Protein AF-A0A239GZI3-F1 (afdb_monomer)

Foldseek 3Di:
DDDDDDDDDDPPPPPPDPFPAFDDQDQWTWIDDPQWIFTHHPNHTAWIWHDPPPQWIWIAGPVGDIDIDRHDPPPPDSSSVVSNVSD

Nearest PDB structures (foldseek):
  7mhw-assembly1_A  TM=7.683E-01  e=7.175E-02  Escherichia coli
  5i0i-assembly2_B  TM=6.441E-01  e=2.914E-01  Homo sapiens
  8d3c-assembly1_A  TM=6.165E-01  e=1.255E+00  Homo sapiens
  7wn3-assembly1_A  TM=6.017E-01  e=2.002E+00  Homo sapiens
  8d3d-assembly1_A  TM=6.166E-01  e=5.726E+00  Homo sapiens

Solvent-accessible surface area (backbone atoms only — not comparable to full-atom values): 5519 Å² t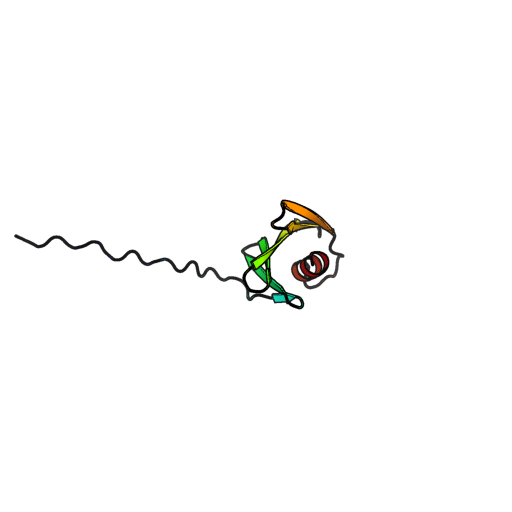otal; per-residue (Å²): 141,80,87,81,82,72,86,77,82,76,77,80,74,74,83,73,62,87,60,49,78,66,42,77,56,86,87,28,39,37,30,48,59,93,73,40,32,40,34,23,44,98,90,39,80,56,31,39,39,35,72,72,57,94,49,34,31,38,39,34,33,83,89,68,51,71,46,81,44,80,49,65,92,85,60,91,52,56,70,58,55,53,50,67,73,70,109

Radius of gyration: 19.3 Å; Cα contacts (8 Å, |Δi|>4): 131; chains: 1; bounding box: 34×70×24 Å

Mean predicted aligned error: 10.67 Å

Sequence (87 aa):
MAPISGPLPIPRGSCTGPVSAAVKVGEYDLTDYGGLWFLTRDGRLISTLIDMSGGTWRARTPEGRARTIEVPAGVEHPPRYVAEQST

Structure (mmCIF, N/CA/C/O backbone):
data_AF-A0A239GZI3-F1
#
_entry.id   AF-A0A239GZI3-F1
#
loop_
_atom_site.group_PDB
_atom_site.id
_atom_site.type_symbol
_atom_site.label_atom_id
_atom_site.label_alt_id
_atom_site.label_comp_id
_atom_site.label_asym_id
_atom_site.label_entity_id
_atom_site.label_seq_id
_atom_site.pdbx_PDB_ins_code
_atom_site.Cartn_x
_atom_site.Cartn_y
_atom_site.Cartn_z
_atom_site.occupancy
_atom_site.B_iso_or_equiv
_atom_site.auth_seq_id
_atom_site.auth_comp_id
_atom_site.auth_asy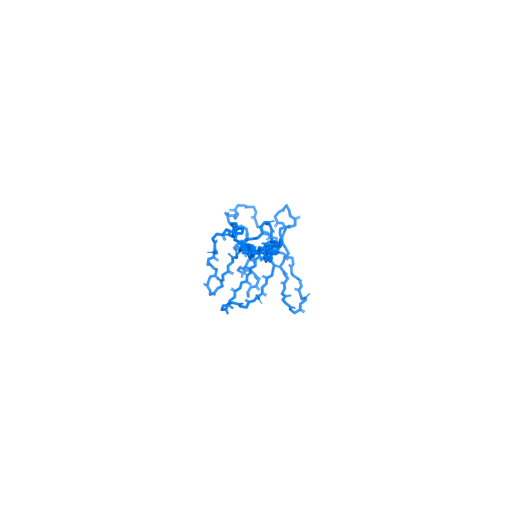m_id
_atom_site.auth_atom_id
_atom_site.pdbx_PDB_model_num
ATOM 1 N N . MET A 1 1 ? -23.228 59.082 -10.405 1.00 40.88 1 MET A N 1
ATOM 2 C CA . MET A 1 1 ? -22.955 58.373 -9.138 1.00 40.88 1 MET A CA 1
ATOM 3 C C . MET A 1 1 ? -23.427 56.937 -9.332 1.00 40.88 1 MET A C 1
ATOM 5 O O . MET A 1 1 ? -24.626 56.731 -9.432 1.00 40.88 1 MET A O 1
ATOM 9 N N . ALA A 1 2 ? -22.510 55.993 -9.553 1.00 55.12 2 ALA A N 1
ATOM 10 C CA . ALA A 1 2 ? -22.815 54.578 -9.800 1.00 55.12 2 ALA A CA 1
ATOM 11 C C . ALA A 1 2 ? -22.265 53.742 -8.629 1.00 55.12 2 ALA A C 1
ATOM 13 O O . ALA A 1 2 ? -21.168 54.060 -8.162 1.00 55.12 2 ALA A O 1
ATOM 14 N N . PRO A 1 3 ? -22.992 52.734 -8.113 1.00 55.72 3 PRO A N 1
ATOM 15 C CA . PRO A 1 3 ? -22.509 51.937 -6.995 1.00 55.72 3 PRO A CA 1
ATOM 16 C C . PRO A 1 3 ? -21.417 50.959 -7.446 1.00 55.72 3 PRO A C 1
ATOM 18 O O . PRO A 1 3 ? -21.536 50.281 -8.464 1.00 55.72 3 PRO A O 1
ATOM 21 N N . ILE A 1 4 ? -20.349 50.912 -6.653 1.00 55.19 4 ILE A N 1
ATOM 22 C CA . ILE A 1 4 ? -19.233 49.974 -6.760 1.00 55.19 4 ILE A CA 1
ATOM 23 C C . ILE A 1 4 ? -19.730 48.527 -6.632 1.00 55.19 4 ILE A C 1
ATOM 25 O O . ILE A 1 4 ? -20.374 48.157 -5.650 1.00 55.19 4 ILE A O 1
ATOM 29 N N . SER A 1 5 ? -19.430 47.707 -7.640 1.00 57.03 5 SER A N 1
ATOM 30 C CA . SER A 1 5 ? -19.615 46.257 -7.594 1.00 57.03 5 SER A CA 1
ATOM 31 C C . SER A 1 5 ? -18.876 45.677 -6.387 1.00 57.03 5 SER A C 1
ATOM 33 O O . SER A 1 5 ? -17.668 45.864 -6.243 1.00 57.03 5 SER A O 1
ATOM 35 N N . GLY A 1 6 ? -19.610 44.981 -5.517 1.00 61.75 6 GLY A N 1
ATOM 36 C CA . GLY A 1 6 ? -19.032 44.204 -4.424 1.00 61.75 6 GLY A CA 1
ATOM 37 C C . GLY A 1 6 ? -18.129 43.072 -4.9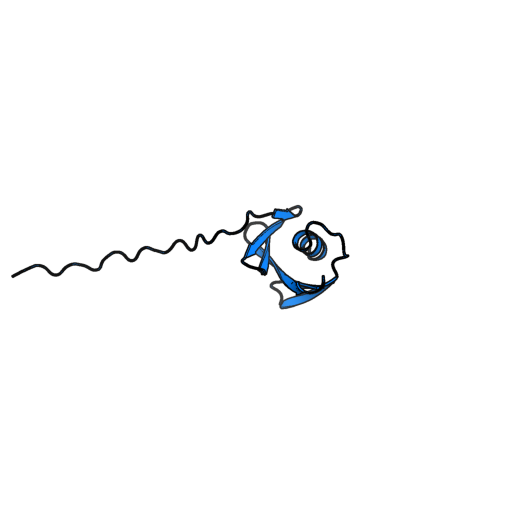39 1.00 61.75 6 GLY A C 1
ATOM 38 O O . GLY A 1 6 ? -18.213 42.699 -6.113 1.00 61.75 6 GLY A O 1
ATOM 39 N N . PRO A 1 7 ? -17.253 42.518 -4.084 1.00 61.53 7 PRO A N 1
ATOM 40 C CA . PRO A 1 7 ? -16.363 41.436 -4.481 1.00 61.53 7 PRO A CA 1
ATOM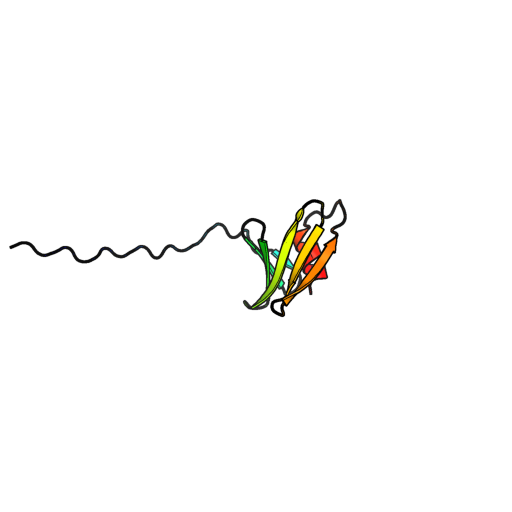 41 C C . PRO A 1 7 ? -17.171 40.190 -4.872 1.00 61.53 7 PRO A C 1
ATOM 43 O O . PRO A 1 7 ? -18.021 39.719 -4.116 1.00 61.53 7 PRO A O 1
ATOM 46 N N . LEU A 1 8 ? -16.895 39.666 -6.070 1.00 56.75 8 LEU A N 1
ATOM 47 C CA . LEU A 1 8 ? -17.407 38.386 -6.560 1.00 56.75 8 LEU A CA 1
ATOM 48 C C . LEU A 1 8 ? -17.077 37.268 -5.550 1.00 56.75 8 LEU A C 1
ATOM 50 O O . LEU A 1 8 ? -15.950 37.227 -5.047 1.00 56.75 8 LEU A O 1
ATOM 54 N N . PRO A 1 9 ? -18.002 36.334 -5.261 1.00 58.06 9 PRO A N 1
ATOM 55 C CA . PRO A 1 9 ? -17.678 35.169 -4.454 1.00 58.06 9 PRO A CA 1
ATOM 56 C C . PRO A 1 9 ? -16.645 34.322 -5.201 1.00 58.06 9 PRO A C 1
ATOM 58 O O . PRO A 1 9 ? -16.916 33.785 -6.274 1.00 58.06 9 PRO A O 1
ATOM 61 N N . ILE A 1 10 ? -15.449 34.203 -4.627 1.00 61.31 10 ILE A N 1
ATOM 62 C CA . ILE A 1 10 ? -14.468 33.199 -5.038 1.00 61.31 10 ILE A CA 1
ATOM 63 C C . ILE A 1 10 ? -15.128 31.816 -4.932 1.00 61.31 10 ILE A C 1
ATOM 65 O O . ILE A 1 10 ? -15.573 31.448 -3.838 1.00 61.31 10 ILE A O 1
ATOM 69 N N . PRO A 1 11 ? -15.223 31.030 -6.020 1.00 50.50 11 PRO A N 1
ATOM 70 C CA . PRO A 1 11 ? -15.653 29.651 -5.894 1.00 50.50 11 PRO A CA 1
ATOM 71 C C . PRO A 1 11 ? -14.631 28.953 -4.995 1.00 50.50 11 PRO A C 1
ATOM 73 O O . PRO A 1 11 ? -13.447 28.876 -5.327 1.00 50.50 11 PRO A O 1
ATOM 76 N N . ARG A 1 12 ? -15.073 28.486 -3.820 1.00 57.47 12 ARG A N 1
ATOM 77 C CA . ARG A 1 12 ? -14.294 27.544 -3.013 1.00 57.47 12 ARG A CA 1
ATOM 78 C C . ARG A 1 12 ? -14.130 26.321 -3.900 1.00 57.47 12 ARG A C 1
ATOM 80 O O . ARG A 1 12 ? -15.080 25.564 -4.068 1.00 57.47 12 ARG A O 1
ATOM 87 N N . GLY A 1 13 ? -12.970 26.198 -4.537 1.00 41.19 13 GLY A N 1
ATOM 88 C CA . GLY A 1 13 ? -12.624 25.018 -5.302 1.00 41.19 13 GLY A CA 1
ATOM 89 C C . GLY A 1 13 ? -12.748 23.825 -4.372 1.00 41.19 13 GLY A C 1
ATOM 90 O O . GLY A 1 13 ? -11.914 23.633 -3.491 1.00 41.19 13 GLY A O 1
ATOM 91 N N . SER A 1 14 ? -13.815 23.046 -4.533 1.00 49.56 14 SER A N 1
ATOM 92 C CA . SER A 1 14 ? -13.793 21.658 -4.120 1.00 49.56 14 SER A CA 1
ATOM 93 C C . SER A 1 14 ? -12.651 21.046 -4.911 1.00 49.56 14 SER A C 1
ATOM 95 O O . SER A 1 14 ? -12.775 20.835 -6.116 1.00 49.56 14 SER A O 1
ATOM 97 N N . CYS A 1 15 ? -11.515 20.812 -4.258 1.00 43.34 15 CYS A N 1
ATOM 98 C CA . CYS A 1 15 ? -10.460 19.955 -4.781 1.00 43.34 15 CYS A CA 1
ATOM 99 C C . CYS A 1 15 ? -10.978 18.509 -4.798 1.00 43.34 15 CYS A C 1
ATOM 101 O O . CYS A 1 15 ? -10.416 17.625 -4.164 1.00 43.34 15 CYS A O 1
ATOM 103 N N . THR A 1 16 ? -12.088 18.258 -5.489 1.00 46.94 16 THR A N 1
ATOM 104 C CA . THR A 1 16 ? -12.523 16.927 -5.883 1.00 46.94 16 THR A CA 1
ATOM 105 C C . THR A 1 16 ? -11.762 16.617 -7.163 1.00 46.94 16 THR A C 1
ATOM 107 O O . THR A 1 16 ? -12.321 16.548 -8.253 1.00 46.94 16 THR A O 1
ATOM 110 N N . GLY A 1 17 ? -10.437 16.489 -7.034 1.00 45.12 17 GLY A N 1
ATOM 111 C CA . GLY A 1 17 ? -9.718 15.641 -7.972 1.00 45.12 17 GLY A CA 1
ATOM 112 C C . GLY A 1 17 ? -10.338 14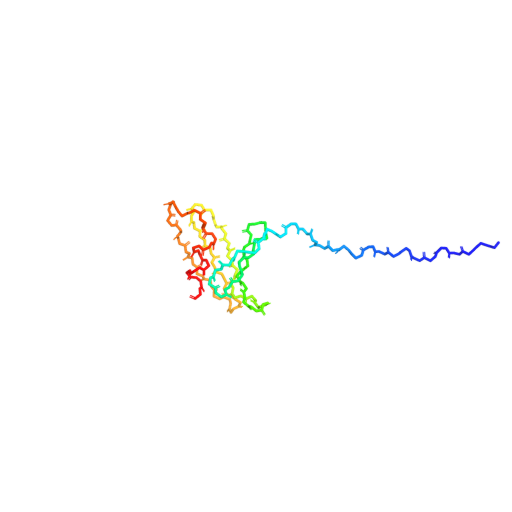.241 -7.897 1.00 45.12 17 GLY A C 1
ATOM 113 O O . GLY A 1 17 ? -10.925 13.903 -6.861 1.00 45.12 17 GLY A O 1
ATOM 114 N N . PRO A 1 18 ? -10.271 13.434 -8.964 1.00 46.84 18 PRO A N 1
ATOM 115 C CA . PRO A 1 18 ? -10.702 12.049 -8.900 1.00 46.84 18 PRO A CA 1
ATOM 116 C C . PRO A 1 18 ? -9.787 11.326 -7.908 1.00 46.84 18 PRO A C 1
ATOM 118 O O . PRO A 1 18 ? -8.726 10.834 -8.270 1.00 46.84 18 PRO A O 1
ATOM 121 N N . VAL A 1 19 ? -10.161 11.317 -6.629 1.00 52.75 19 VAL A N 1
ATOM 122 C CA . VAL A 1 19 ? -9.626 10.345 -5.688 1.00 52.75 19 VAL A CA 1
ATOM 123 C C . VAL A 1 19 ? -10.142 9.014 -6.199 1.00 52.75 19 VAL A C 1
ATOM 125 O O . VAL A 1 19 ? -11.351 8.767 -6.213 1.00 52.75 19 VAL A O 1
ATOM 128 N N . SER A 1 20 ? -9.234 8.205 -6.737 1.00 58.09 20 SER A N 1
ATOM 129 C CA . SER A 1 20 ? -9.535 6.824 -7.085 1.00 58.09 20 SER A CA 1
ATOM 130 C C . SER A 1 20 ? -10.271 6.191 -5.901 1.00 58.09 20 SER A C 1
ATOM 132 O O . SER A 1 20 ? -9.915 6.439 -4.745 1.00 58.09 20 SER A O 1
ATOM 134 N N . ALA A 1 21 ? -11.344 5.447 -6.180 1.00 67.00 21 ALA A N 1
ATOM 135 C CA . ALA A 1 21 ? -12.205 4.883 -5.144 1.00 67.00 21 ALA A CA 1
ATOM 136 C C . ALA A 1 21 ? -11.371 4.167 -4.066 1.00 67.00 21 ALA A C 1
ATOM 138 O O . ALA A 1 21 ? -10.471 3.392 -4.392 1.00 67.00 21 ALA A O 1
ATOM 139 N N . ALA A 1 22 ? -11.659 4.443 -2.791 1.00 76.56 22 ALA A N 1
ATOM 140 C CA . ALA A 1 22 ? -10.933 3.841 -1.679 1.00 76.56 22 ALA A CA 1
ATOM 141 C C . ALA A 1 22 ? -11.067 2.308 -1.717 1.00 76.56 22 ALA A C 1
ATOM 143 O O . ALA A 1 22 ? -12.171 1.763 -1.783 1.00 76.56 22 ALA A O 1
ATOM 144 N N . VAL A 1 23 ? -9.933 1.611 -1.673 1.00 88.00 23 VAL A N 1
ATOM 145 C CA . VAL A 1 23 ? -9.847 0.151 -1.651 1.00 88.00 23 VAL A CA 1
ATOM 146 C C . VAL A 1 23 ? -9.852 -0.318 -0.199 1.00 88.00 23 VAL A C 1
ATOM 148 O O . VAL A 1 23 ? -9.009 0.092 0.596 1.00 88.00 23 VAL A O 1
ATOM 151 N N . LYS A 1 24 ? -10.774 -1.215 0.161 1.00 88.69 24 LYS A N 1
ATOM 152 C CA . LYS A 1 24 ? -10.806 -1.805 1.506 1.00 88.69 24 LYS A CA 1
ATOM 153 C C . LYS A 1 24 ? -9.712 -2.857 1.687 1.00 88.69 24 LYS A C 1
ATOM 155 O O . LYS A 1 24 ? -9.658 -3.847 0.950 1.00 88.69 24 LYS A O 1
ATOM 160 N N . VAL A 1 25 ? -8.888 -2.664 2.714 1.00 88.81 25 VAL A N 1
ATOM 161 C CA . VAL A 1 25 ? -7.824 -3.574 3.154 1.00 88.81 25 VAL A CA 1
ATOM 162 C C . VAL A 1 25 ? -8.104 -3.960 4.605 1.00 88.81 25 VAL A C 1
ATOM 164 O O . VAL A 1 25 ? -7.660 -3.296 5.535 1.00 88.81 25 VAL A O 1
ATOM 167 N N . GLY A 1 26 ? -8.918 -4.997 4.813 1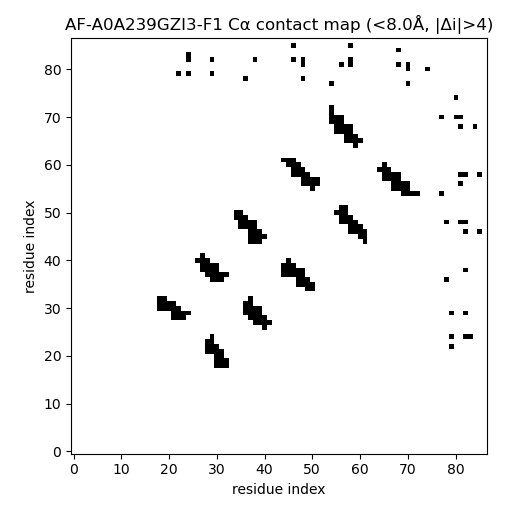.00 87.94 26 GLY A N 1
ATOM 168 C CA . GLY A 1 26 ? -9.412 -5.341 6.151 1.00 87.94 26 GLY A CA 1
ATOM 169 C C . GLY A 1 26 ? -10.225 -4.192 6.763 1.00 87.94 26 GLY A C 1
ATOM 170 O O . GLY A 1 26 ? -11.212 -3.751 6.176 1.00 87.94 26 GLY A O 1
ATOM 171 N N . GLU A 1 27 ? -9.794 -3.695 7.926 1.00 88.44 27 GLU A N 1
ATOM 172 C CA . GLU A 1 27 ? -10.397 -2.535 8.610 1.00 88.44 27 GLU A CA 1
ATOM 173 C C . GLU A 1 27 ? -9.911 -1.177 8.070 1.00 88.44 27 GLU A C 1
ATOM 175 O O . GLU A 1 27 ? -10.380 -0.130 8.516 1.00 88.44 27 GLU A O 1
ATOM 180 N N . TYR A 1 28 ? -8.968 -1.180 7.129 1.00 91.62 28 TYR A N 1
ATOM 181 C CA . TYR A 1 28 ? -8.314 0.019 6.622 1.00 91.62 28 TYR A CA 1
ATOM 182 C C . TYR A 1 28 ? -8.856 0.421 5.245 1.00 91.62 28 TYR A C 1
ATOM 184 O O . TYR A 1 28 ? -9.269 -0.413 4.436 1.00 91.62 28 TYR A O 1
ATOM 192 N N . ASP A 1 29 ? -8.820 1.719 4.972 1.00 92.12 29 ASP A N 1
ATOM 193 C CA . ASP A 1 29 ? -9.170 2.345 3.703 1.00 92.12 29 ASP A CA 1
ATOM 194 C C . ASP A 1 29 ? -7.897 2.807 2.999 1.00 92.12 29 ASP A C 1
ATOM 196 O O . ASP A 1 29 ? -7.154 3.640 3.525 1.00 92.12 29 ASP A O 1
ATOM 200 N N . LEU A 1 30 ? -7.643 2.255 1.816 1.00 92.06 30 LEU A N 1
ATOM 201 C CA . LEU A 1 30 ? -6.492 2.567 0.985 1.00 92.06 30 LEU A CA 1
ATOM 202 C C . LEU A 1 30 ? -6.915 3.471 -0.177 1.00 92.06 30 LEU A C 1
ATOM 204 O O . LEU A 1 30 ? -7.612 3.036 -1.091 1.00 92.06 30 LEU A O 1
ATOM 208 N N . THR A 1 31 ? -6.464 4.718 -0.163 1.00 91.75 31 THR A N 1
ATOM 209 C CA . THR A 1 31 ? -6.843 5.732 -1.157 1.00 91.75 31 THR A CA 1
ATOM 210 C C . THR A 1 31 ? -5.643 6.105 -2.013 1.00 91.75 31 THR A C 1
ATOM 212 O O . THR A 1 31 ? -4.581 6.407 -1.469 1.00 91.75 31 THR A O 1
ATOM 215 N N . ASP A 1 32 ? -5.805 6.116 -3.335 1.00 90.44 32 ASP A N 1
ATOM 216 C CA . ASP A 1 32 ? -4.786 6.624 -4.260 1.00 90.44 32 ASP A CA 1
ATOM 217 C C . ASP A 1 32 ? -4.893 8.141 -4.441 1.00 90.44 32 ASP A C 1
ATOM 219 O O . ASP A 1 32 ? -5.977 8.728 -4.500 1.00 90.44 32 ASP A O 1
ATOM 223 N N . TYR A 1 33 ? -3.723 8.760 -4.527 1.00 87.19 33 TYR A N 1
ATOM 224 C CA . TYR A 1 33 ? -3.522 10.175 -4.75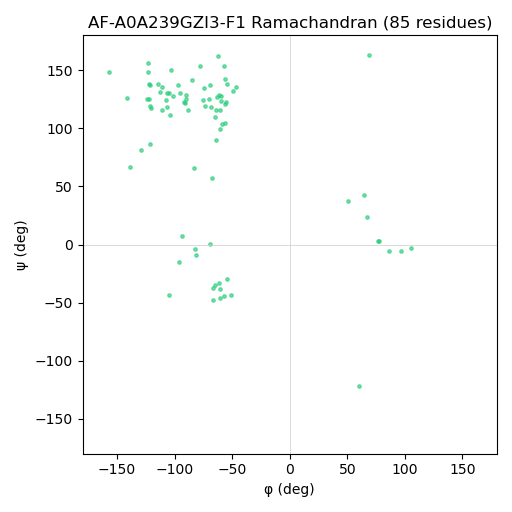4 1.00 87.19 33 TYR A CA 1
ATOM 225 C C . TYR A 1 33 ? -2.359 10.380 -5.732 1.00 87.19 33 TYR A C 1
ATOM 227 O O . TYR A 1 33 ? -1.288 10.873 -5.374 1.00 87.19 33 TYR A O 1
ATOM 235 N N . GLY A 1 34 ? -2.559 9.959 -6.982 1.00 82.06 34 GLY A N 1
ATOM 236 C CA . GLY A 1 34 ? -1.619 10.224 -8.073 1.00 82.06 34 GLY A CA 1
ATOM 237 C C . GLY A 1 34 ? -0.256 9.556 -7.881 1.00 82.06 34 GLY A C 1
ATOM 238 O O . GLY A 1 34 ? 0.771 10.192 -8.111 1.00 82.06 34 GLY A O 1
ATOM 239 N N . GLY A 1 35 ? -0.242 8.297 -7.430 1.00 81.62 35 GLY A N 1
ATOM 240 C CA . GLY A 1 35 ? 0.989 7.530 -7.177 1.00 81.62 35 GLY A CA 1
ATOM 241 C C . GLY A 1 35 ? 1.456 7.539 -5.718 1.00 81.62 35 GLY A C 1
ATOM 242 O O . GLY A 1 35 ? 2.377 6.805 -5.357 1.00 81.62 35 GLY A O 1
ATOM 243 N N . LEU A 1 36 ? 0.790 8.316 -4.863 1.00 88.50 36 LEU A N 1
ATOM 244 C CA . LEU A 1 36 ? 0.903 8.222 -3.414 1.00 88.50 36 LEU A CA 1
ATOM 245 C C . LEU A 1 36 ? -0.345 7.550 -2.855 1.00 88.50 36 LEU A C 1
ATOM 247 O O . LEU A 1 36 ? -1.456 7.974 -3.154 1.00 88.50 36 LEU A O 1
ATOM 251 N N . TRP A 1 37 ? -0.176 6.543 -2.008 1.00 92.38 37 TRP A N 1
ATOM 252 C CA . TRP A 1 37 ? -1.303 5.834 -1.418 1.00 92.38 37 TRP A CA 1
ATOM 253 C C . TRP A 1 37 ? -1.401 6.118 0.072 1.00 92.38 37 TRP A C 1
ATOM 255 O O . TRP A 1 37 ? -0.406 6.084 0.797 1.00 92.38 37 TRP A O 1
ATOM 265 N N . PHE A 1 38 ? -2.610 6.376 0.548 1.00 92.38 38 PHE A N 1
ATOM 266 C CA . PHE A 1 38 ? -2.887 6.647 1.949 1.00 92.38 38 PHE A CA 1
ATOM 267 C C . PHE A 1 38 ? -3.677 5.498 2.544 1.00 92.38 38 PHE A C 1
ATOM 269 O O . PHE A 1 38 ? -4.813 5.253 2.153 1.00 92.38 38 PHE A O 1
ATOM 276 N N . LEU A 1 39 ? -3.072 4.819 3.511 1.00 93.12 39 LEU A N 1
ATOM 277 C CA . LEU A 1 39 ? -3.748 3.856 4.355 1.00 93.12 39 LEU A CA 1
ATOM 278 C C . LEU A 1 39 ? -4.327 4.596 5.555 1.00 93.12 39 LEU A C 1
ATOM 280 O O . LEU A 1 39 ? -3.587 5.161 6.365 1.00 93.12 39 LEU A O 1
ATOM 284 N N . THR A 1 40 ? -5.646 4.597 5.666 1.00 92.69 40 THR A N 1
ATOM 285 C CA . THR A 1 40 ? -6.384 5.276 6.727 1.00 92.69 40 THR A CA 1
ATOM 286 C C . THR A 1 40 ? -7.275 4.299 7.484 1.00 92.69 40 THR A C 1
ATOM 288 O O . THR A 1 40 ? -7.632 3.245 6.971 1.00 92.69 40 THR A O 1
ATOM 291 N N . ARG A 1 41 ? -7.614 4.626 8.728 1.00 91.62 41 ARG A N 1
ATOM 292 C CA . ARG A 1 41 ? -8.593 3.898 9.541 1.00 91.62 41 ARG A CA 1
ATOM 293 C C . ARG A 1 41 ? -9.393 4.916 10.331 1.00 91.62 41 ARG A C 1
ATOM 295 O O . ARG A 1 41 ? -8.791 5.762 10.991 1.00 91.62 41 ARG A O 1
ATOM 302 N N . ASP A 1 42 ? -10.718 4.871 10.239 1.00 89.50 42 ASP A N 1
ATOM 303 C CA . ASP A 1 42 ? -11.614 5.804 10.941 1.00 89.50 42 ASP A CA 1
ATOM 304 C C . ASP A 1 42 ? -11.231 7.287 10.723 1.00 89.50 42 ASP A C 1
ATOM 306 O O . ASP A 1 42 ? -11.259 8.113 11.636 1.00 89.50 42 ASP A O 1
ATOM 310 N N . GLY A 1 43 ? -10.785 7.624 9.506 1.00 86.00 43 GLY A N 1
ATOM 311 C CA . GLY A 1 43 ? -10.333 8.971 9.138 1.00 86.00 43 GLY A CA 1
ATOM 312 C C . GLY A 1 43 ? -8.934 9.365 9.636 1.00 86.00 43 GLY A C 1
ATOM 313 O O . GLY A 1 43 ? -8.498 10.488 9.390 1.00 86.00 43 GLY A O 1
ATOM 314 N N . ARG A 1 44 ? -8.199 8.472 10.309 1.00 89.44 44 ARG A N 1
ATOM 315 C CA . ARG A 1 44 ? -6.804 8.694 10.726 1.00 89.44 44 ARG A CA 1
ATOM 316 C C . ARG A 1 44 ? -5.826 8.076 9.740 1.00 89.44 44 ARG A C 1
ATOM 318 O O . ARG A 1 44 ? -6.011 6.939 9.320 1.00 89.44 44 ARG A O 1
ATOM 325 N N . LEU A 1 45 ? -4.755 8.799 9.418 1.00 89.88 45 LEU A N 1
ATOM 326 C CA . LEU A 1 45 ? -3.648 8.272 8.622 1.00 89.88 45 LEU A CA 1
ATOM 327 C C . LEU A 1 45 ? -2.861 7.234 9.431 1.00 89.88 45 LEU A C 1
ATOM 329 O O . LEU A 1 45 ? -2.386 7.535 10.523 1.00 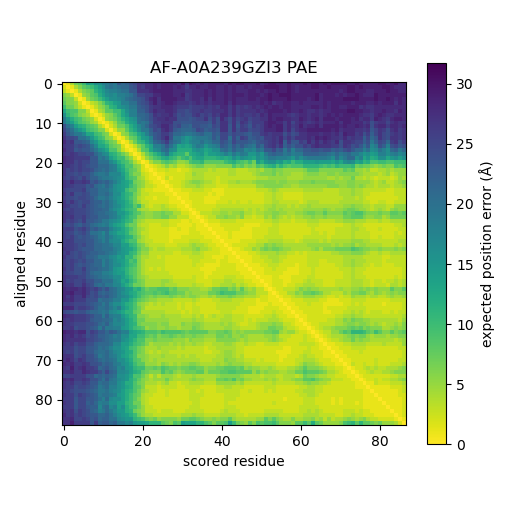89.88 45 LEU A O 1
ATOM 333 N N . ILE A 1 46 ? -2.706 6.037 8.872 1.00 92.56 46 ILE A N 1
ATOM 334 C CA . ILE A 1 46 ? -1.954 4.919 9.455 1.00 92.56 46 ILE A CA 1
ATOM 335 C C . ILE A 1 46 ? -0.615 4.745 8.750 1.00 92.56 46 ILE A C 1
ATOM 337 O O . ILE A 1 46 ? 0.410 4.541 9.397 1.00 92.56 46 ILE A O 1
ATOM 341 N N . SER A 1 47 ? -0.608 4.836 7.422 1.00 93.38 47 SER A N 1
ATOM 342 C CA . SER A 1 47 ? 0.614 4.713 6.636 1.00 93.38 47 SER A CA 1
ATOM 343 C C . SER A 1 47 ? 0.463 5.395 5.285 1.00 93.38 47 SER A C 1
ATOM 345 O O . SER A 1 47 ? -0.618 5.424 4.703 1.00 93.38 47 SER A O 1
ATOM 347 N N . THR A 1 48 ? 1.558 5.931 4.771 1.00 93.62 48 THR A N 1
ATOM 348 C CA . THR A 1 48 ? 1.663 6.421 3.400 1.00 93.62 48 THR A CA 1
ATOM 349 C C . THR A 1 48 ? 2.530 5.457 2.605 1.00 93.62 48 THR A C 1
ATOM 351 O O . THR A 1 48 ? 3.662 5.193 3.005 1.00 93.62 48 THR A O 1
ATOM 354 N N . LEU A 1 49 ? 2.021 4.934 1.493 1.00 93.94 49 LEU A N 1
ATOM 355 C CA . LEU A 1 49 ? 2.725 3.994 0.626 1.00 93.94 49 LEU A CA 1
ATOM 356 C C . LEU A 1 49 ? 3.157 4.712 -0.650 1.00 93.94 49 LEU A C 1
ATOM 358 O O . LEU A 1 49 ? 2.363 5.396 -1.294 1.00 93.94 49 LEU A O 1
ATOM 362 N N . ILE A 1 50 ? 4.425 4.549 -0.997 1.00 92.75 50 ILE A N 1
ATOM 363 C CA . ILE A 1 50 ? 5.066 5.179 -2.147 1.00 92.75 50 ILE A CA 1
ATOM 364 C C . ILE A 1 50 ? 5.616 4.062 -3.025 1.00 92.75 50 ILE A C 1
ATOM 366 O O . ILE A 1 50 ? 6.392 3.234 -2.538 1.00 92.75 50 ILE A O 1
ATOM 370 N N . ASP A 1 51 ? 5.239 4.057 -4.299 1.00 91.12 51 ASP A N 1
ATOM 371 C CA . ASP A 1 51 ? 5.881 3.201 -5.293 1.00 91.12 51 ASP A CA 1
ATOM 372 C C . ASP A 1 51 ? 7.268 3.769 -5.623 1.00 91.12 51 ASP A C 1
ATOM 374 O O . ASP A 1 51 ? 7.398 4.909 -6.070 1.00 91.12 51 ASP A O 1
ATOM 378 N N . MET A 1 52 ? 8.318 2.987 -5.372 1.00 91.00 52 MET A N 1
ATOM 379 C CA . MET A 1 52 ? 9.701 3.340 -5.708 1.00 91.00 52 MET A CA 1
ATOM 380 C C . MET A 1 52 ? 10.113 2.790 -7.083 1.00 91.00 52 MET A C 1
ATOM 382 O O . MET A 1 52 ? 11.277 2.921 -7.457 1.00 91.00 52 MET A O 1
ATOM 386 N N . SER A 1 53 ? 9.167 2.227 -7.846 1.00 86.75 53 SER A N 1
ATOM 387 C CA . SER A 1 53 ? 9.373 1.486 -9.094 1.00 86.75 53 SER A CA 1
ATOM 388 C C . SER A 1 53 ? 10.074 0.134 -8.904 1.00 86.75 53 SER A C 1
ATOM 390 O O . SER A 1 53 ? 10.662 -0.170 -7.866 1.00 86.75 53 SER A O 1
ATOM 392 N N . GLY A 1 54 ? 9.979 -0.731 -9.921 1.00 84.94 54 GLY A N 1
ATOM 393 C CA . GLY A 1 54 ? 10.641 -2.043 -9.919 1.00 84.94 54 GLY A CA 1
ATOM 394 C C . GLY A 1 54 ? 10.093 -3.027 -8.878 1.00 84.94 54 GLY A C 1
ATOM 395 O O . GLY A 1 54 ? 10.820 -3.911 -8.441 1.00 84.94 54 GLY A O 1
ATOM 396 N N . GLY A 1 55 ? 8.841 -2.851 -8.441 1.00 89.00 55 GLY A N 1
ATOM 397 C CA . GLY A 1 55 ? 8.223 -3.684 -7.401 1.00 89.00 55 GLY A CA 1
ATOM 398 C C . GLY A 1 55 ? 8.665 -3.333 -5.978 1.00 89.00 55 GLY A C 1
ATOM 399 O O . GLY A 1 55 ? 8.220 -3.970 -5.028 1.00 89.00 55 GLY A O 1
ATOM 400 N N . THR A 1 56 ? 9.496 -2.305 -5.800 1.00 92.62 56 THR A N 1
ATOM 401 C CA . THR A 1 56 ? 9.890 -1.820 -4.476 1.00 92.62 56 THR A CA 1
ATOM 402 C C . THR A 1 56 ? 8.923 -0.744 -4.005 1.00 92.62 56 THR A C 1
ATOM 404 O O . THR A 1 56 ? 8.688 0.241 -4.696 1.00 92.62 56 THR A O 1
ATOM 407 N N . TRP A 1 57 ? 8.398 -0.901 -2.797 1.00 94.06 57 TRP A N 1
ATOM 408 C CA . TRP A 1 57 ? 7.481 0.045 -2.177 1.00 94.06 57 TRP A CA 1
ATOM 409 C C . TRP A 1 57 ? 8.015 0.521 -0.839 1.00 94.06 57 TRP A C 1
ATOM 411 O O . TRP A 1 57 ? 8.682 -0.211 -0.107 1.00 94.06 57 TRP A O 1
ATOM 421 N N . ARG A 1 58 ? 7.697 1.763 -0.488 1.00 93.56 58 ARG A N 1
ATOM 422 C CA . ARG A 1 58 ? 8.063 2.341 0.801 1.00 93.56 58 ARG A CA 1
ATOM 423 C C . ARG A 1 58 ? 6.816 2.752 1.557 1.00 93.56 58 ARG A C 1
ATOM 425 O O . ARG A 1 58 ? 6.097 3.646 1.128 1.00 93.56 58 ARG A O 1
ATOM 432 N N . ALA A 1 59 ? 6.598 2.124 2.703 1.00 93.38 59 ALA A N 1
ATOM 433 C CA . ALA A 1 59 ? 5.514 2.464 3.607 1.00 93.38 59 ALA A CA 1
ATOM 434 C C . ALA A 1 59 ? 6.051 3.305 4.766 1.00 93.38 59 ALA A C 1
ATOM 436 O O . ALA A 1 59 ? 7.028 2.929 5.421 1.00 93.38 59 ALA A O 1
ATOM 437 N N . ARG A 1 60 ? 5.429 4.454 5.023 1.00 92.88 60 ARG A N 1
ATOM 438 C CA . ARG A 1 60 ? 5.831 5.398 6.063 1.00 92.88 60 ARG A CA 1
ATOM 439 C C . ARG A 1 60 ? 4.697 5.625 7.046 1.00 92.88 60 ARG A C 1
ATOM 441 O O . ARG A 1 60 ? 3.646 6.138 6.684 1.00 92.88 60 ARG A O 1
ATOM 448 N N . THR A 1 61 ? 4.949 5.296 8.304 1.00 88.75 61 THR A N 1
ATOM 449 C CA . THR A 1 61 ? 4.019 5.571 9.404 1.00 88.75 61 THR A CA 1
ATOM 450 C C . THR A 1 61 ? 4.089 7.048 9.823 1.00 88.75 61 THR A C 1
ATOM 452 O O . THR A 1 61 ? 5.161 7.655 9.696 1.00 88.75 61 THR A O 1
ATOM 455 N N . PRO A 1 62 ? 3.011 7.618 10.395 1.00 85.19 62 PRO A N 1
ATOM 456 C CA . PRO A 1 62 ? 3.005 8.957 10.988 1.00 85.19 62 PRO A CA 1
ATOM 457 C C . PRO A 1 62 ? 4.088 9.174 12.051 1.00 85.19 62 PRO A C 1
ATOM 459 O O . PRO A 1 62 ? 4.600 10.279 12.186 1.00 85.19 62 PRO A O 1
ATOM 462 N N . GLU A 1 63 ? 4.495 8.114 12.755 1.00 86.19 63 GLU A N 1
ATOM 463 C CA . GLU A 1 63 ? 5.579 8.131 13.750 1.00 86.19 63 GLU A CA 1
ATOM 464 C C . GLU A 1 63 ? 6.974 8.343 13.128 1.00 86.19 63 GLU A C 1
ATOM 466 O O . GLU A 1 63 ? 7.990 8.338 13.818 1.00 86.19 63 GLU A O 1
ATOM 471 N N . GLY A 1 64 ? 7.055 8.490 11.804 1.00 81.38 64 GLY A N 1
ATOM 472 C CA . GLY A 1 64 ? 8.296 8.732 11.080 1.00 81.38 64 GLY A CA 1
ATOM 473 C C . GLY A 1 64 ? 9.068 7.465 10.715 1.00 81.38 64 GLY A C 1
ATOM 474 O O . GLY A 1 64 ? 10.032 7.564 9.954 1.00 81.38 64 GLY A O 1
ATOM 475 N N . ARG A 1 65 ? 8.637 6.276 11.163 1.00 88.00 65 ARG A N 1
ATOM 476 C CA . ARG A 1 65 ? 9.227 5.003 10.720 1.00 88.00 65 ARG A CA 1
ATOM 477 C C . ARG A 1 65 ? 8.884 4.739 9.259 1.00 88.00 65 ARG A C 1
ATOM 479 O O . ARG A 1 65 ? 7.745 4.936 8.833 1.00 88.00 65 ARG A O 1
ATOM 486 N N . ALA A 1 66 ? 9.872 4.271 8.504 1.00 90.19 66 ALA A N 1
ATOM 487 C CA . ALA A 1 66 ? 9.698 3.821 7.134 1.00 90.19 66 ALA A CA 1
ATOM 488 C C . ALA A 1 66 ? 10.149 2.366 7.009 1.00 90.19 66 ALA A C 1
ATOM 490 O O . ALA A 1 66 ? 11.190 1.997 7.549 1.00 90.19 66 ALA A O 1
ATOM 491 N N . ARG A 1 67 ? 9.374 1.570 6.277 1.00 90.75 67 ARG A N 1
ATOM 492 C CA . ARG A 1 67 ? 9.688 0.187 5.922 1.00 90.75 67 ARG A CA 1
ATOM 493 C C . ARG A 1 67 ? 9.716 0.060 4.401 1.00 90.75 67 ARG A C 1
ATOM 495 O O . ARG A 1 67 ? 8.872 0.645 3.720 1.00 90.75 67 ARG A O 1
ATOM 502 N N . THR A 1 68 ? 10.702 -0.664 3.889 1.00 93.44 68 THR A N 1
ATOM 503 C CA . THR A 1 68 ? 10.784 -1.023 2.470 1.00 93.44 68 THR A CA 1
ATOM 504 C C . THR A 1 68 ? 10.172 -2.403 2.306 1.00 93.44 68 THR A C 1
ATOM 506 O O . THR A 1 68 ? 10.497 -3.308 3.071 1.00 93.44 68 THR A O 1
ATOM 509 N N . ILE A 1 69 ? 9.262 -2.540 1.352 1.00 93.38 69 ILE A N 1
ATOM 510 C CA . ILE A 1 69 ? 8.533 -3.770 1.065 1.00 93.38 69 ILE A CA 1
ATOM 511 C C . ILE A 1 69 ? 8.767 -4.099 -0.403 1.00 93.38 69 ILE A C 1
ATOM 513 O O . ILE A 1 69 ? 8.512 -3.272 -1.277 1.00 93.38 69 ILE A O 1
ATOM 517 N N . GLU A 1 70 ? 9.245 -5.306 -0.666 1.00 93.75 70 GLU A N 1
ATOM 518 C CA . GLU A 1 70 ? 9.369 -5.835 -2.018 1.00 93.75 70 GLU A CA 1
ATOM 519 C C . GLU A 1 70 ? 8.086 -6.588 -2.362 1.00 93.75 70 GLU A C 1
ATOM 521 O O . GLU A 1 70 ? 7.667 -7.505 -1.651 1.00 93.75 70 GLU A O 1
ATOM 526 N N . VAL A 1 71 ? 7.431 -6.162 -3.436 1.00 92.50 71 VAL A N 1
ATOM 527 C CA . VAL A 1 71 ? 6.218 -6.794 -3.938 1.00 92.50 71 VAL A CA 1
ATOM 528 C C . VAL A 1 71 ? 6.619 -7.844 -4.973 1.00 92.50 71 VAL A C 1
ATOM 530 O O . VAL A 1 71 ? 7.262 -7.494 -5.967 1.00 92.50 71 VAL A O 1
ATOM 533 N N . PRO A 1 72 ? 6.239 -9.121 -4.784 1.00 90.62 72 PRO A N 1
ATOM 534 C CA . PRO A 1 72 ? 6.489 -10.161 -5.771 1.00 90.62 72 PRO A CA 1
ATOM 535 C C . PRO A 1 72 ? 5.892 -9.813 -7.140 1.00 90.62 72 PRO A C 1
ATOM 537 O O . PRO A 1 72 ? 4.783 -9.280 -7.241 1.00 90.62 72 PRO A O 1
ATOM 540 N N . ALA A 1 73 ? 6.602 -10.173 -8.210 1.00 85.94 73 ALA A N 1
ATOM 541 C CA . ALA A 1 73 ? 6.054 -10.090 -9.558 1.00 85.94 73 ALA A CA 1
ATOM 542 C C . ALA A 1 73 ? 4.827 -11.015 -9.672 1.00 85.94 73 ALA A C 1
ATOM 544 O O . ALA A 1 73 ? 4.898 -12.188 -9.314 1.00 85.94 73 ALA A O 1
ATOM 545 N N . GLY A 1 74 ? 3.703 -10.483 -10.158 1.00 86.38 74 GLY A N 1
ATOM 546 C CA . GLY A 1 74 ? 2.437 -11.219 -10.276 1.00 86.38 74 GLY A CA 1
ATOM 547 C C . GLY A 1 74 ? 1.375 -10.852 -9.236 1.00 86.38 74 GLY A C 1
ATOM 548 O O . GLY A 1 74 ? 0.254 -11.342 -9.327 1.00 86.38 74 GLY A O 1
ATOM 549 N N . VAL A 1 75 ? 1.678 -9.965 -8.284 1.00 91.12 75 VAL A N 1
ATOM 550 C CA . VAL A 1 75 ? 0.645 -9.363 -7.430 1.00 91.12 75 VAL A CA 1
ATOM 551 C C . VAL A 1 75 ? -0.238 -8.436 -8.274 1.00 91.12 75 VAL A C 1
ATOM 553 O O . VAL A 1 75 ? 0.246 -7.443 -8.812 1.00 91.12 75 VAL A O 1
ATOM 556 N N . GLU A 1 76 ? -1.537 -8.737 -8.356 1.00 87.75 76 GLU A N 1
ATOM 557 C CA . GLU A 1 76 ? -2.511 -7.957 -9.142 1.00 87.75 76 GLU A CA 1
ATOM 558 C C . GLU A 1 76 ? -2.696 -6.527 -8.611 1.00 87.75 76 GLU A C 1
ATOM 560 O O . GLU A 1 76 ? -2.862 -5.583 -9.381 1.00 87.75 76 GLU A O 1
ATOM 565 N N . HIS A 1 77 ? -2.616 -6.351 -7.287 1.00 88.62 77 HIS A N 1
ATOM 566 C CA . HIS A 1 77 ? -2.748 -5.052 -6.626 1.00 88.62 77 HIS A CA 1
ATOM 567 C C . HIS A 1 77 ? -1.590 -4.789 -5.646 1.00 88.62 77 HIS A C 1
ATOM 569 O O . HIS A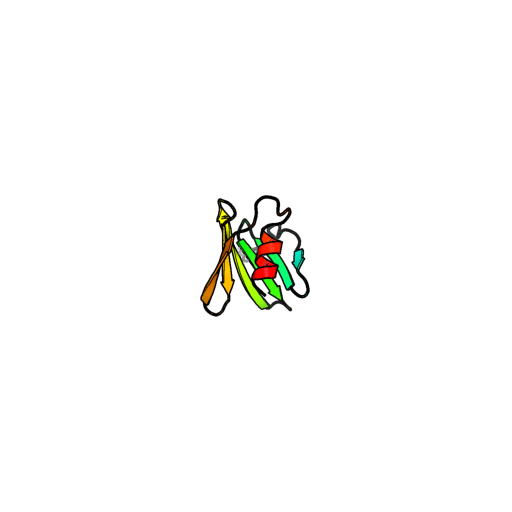 1 77 ? -1.758 -4.951 -4.433 1.00 88.62 77 HIS A O 1
ATOM 575 N N . PRO A 1 78 ? -0.420 -4.334 -6.140 1.00 90.31 78 PRO A N 1
ATOM 576 C CA . PRO A 1 78 ? 0.739 -4.008 -5.304 1.00 90.31 78 PRO A CA 1
ATOM 577 C C . PRO A 1 78 ? 0.440 -3.070 -4.120 1.00 90.31 78 PRO A C 1
ATOM 579 O O . PRO A 1 78 ? 0.858 -3.390 -3.008 1.00 90.31 78 PRO A O 1
ATOM 582 N N . PRO A 1 79 ? -0.345 -1.980 -4.276 1.00 89.12 79 PRO A N 1
ATOM 583 C CA . PRO A 1 79 ? -0.652 -1.081 -3.161 1.00 89.12 79 PRO A CA 1
ATOM 584 C C . PRO A 1 79 ? -1.378 -1.786 -2.010 1.00 89.12 79 PRO A C 1
ATOM 586 O O . PRO A 1 79 ? -1.102 -1.523 -0.840 1.00 89.12 79 PRO A O 1
ATOM 589 N N . ARG A 1 80 ? -2.287 -2.715 -2.337 1.00 90.94 80 ARG A N 1
ATOM 590 C CA . ARG A 1 80 ? -3.022 -3.511 -1.350 1.00 90.94 80 ARG A CA 1
ATOM 591 C C . ARG A 1 80 ? -2.085 -4.449 -0.596 1.00 90.94 80 ARG A C 1
ATOM 593 O O . ARG A 1 80 ? -2.129 -4.473 0.627 1.00 90.94 80 ARG A O 1
ATOM 600 N N . TYR A 1 81 ? -1.221 -5.169 -1.308 1.00 92.25 81 TYR A N 1
ATOM 601 C CA . TYR A 1 81 ? -0.242 -6.062 -0.685 1.00 92.25 81 TYR A CA 1
ATOM 602 C C . TYR A 1 81 ? 0.658 -5.305 0.300 1.00 92.25 81 TYR A C 1
ATOM 604 O O . TYR A 1 81 ? 0.876 -5.732 1.430 1.00 92.25 81 TYR A O 1
ATOM 612 N N . VAL A 1 82 ? 1.143 -4.128 -0.097 1.00 92.25 82 VAL A N 1
ATOM 613 C CA . VAL A 1 82 ? 1.996 -3.288 0.755 1.00 92.25 82 VAL A CA 1
ATOM 614 C C . VAL A 1 82 ? 1.219 -2.767 1.965 1.00 92.25 82 VAL A C 1
ATOM 616 O O . VAL A 1 82 ? 1.778 -2.697 3.062 1.00 92.25 82 VAL A O 1
ATOM 619 N N . ALA A 1 83 ? -0.062 -2.425 1.796 1.00 91.25 83 ALA A N 1
ATOM 620 C CA . ALA A 1 83 ? -0.936 -2.050 2.901 1.00 91.25 83 ALA A CA 1
ATOM 621 C C . ALA A 1 83 ? -1.079 -3.188 3.924 1.00 91.25 83 ALA A C 1
ATOM 623 O O . ALA A 1 83 ? -0.895 -2.938 5.110 1.00 91.25 83 ALA A O 1
ATOM 624 N N . GLU A 1 84 ? -1.310 -4.425 3.475 1.00 90.31 84 GLU A N 1
ATOM 625 C CA . GLU A 1 84 ? -1.420 -5.618 4.335 1.00 90.31 84 GLU A CA 1
ATOM 626 C C . GLU A 1 84 ? -0.122 -5.895 5.118 1.00 90.31 84 GLU A C 1
ATOM 628 O O . GLU A 1 84 ? -0.168 -6.320 6.267 1.00 90.31 84 GLU A O 1
ATOM 633 N N . GLN A 1 85 ? 1.044 -5.581 4.544 1.00 88.31 85 GLN A N 1
ATOM 634 C CA . GLN A 1 85 ? 2.351 -5.679 5.220 1.00 88.31 85 GLN A CA 1
ATOM 635 C C . GLN A 1 85 ? 2.673 -4.474 6.126 1.00 88.31 85 GLN A C 1
ATOM 637 O O . GLN A 1 85 ? 3.687 -4.459 6.835 1.00 88.31 85 GLN A O 1
ATOM 642 N N . SER A 1 86 ? 1.866 -3.411 6.061 1.00 82.06 86 SER A N 1
ATOM 643 C CA . SER A 1 86 ? 2.079 -2.161 6.800 1.00 82.06 86 SER A CA 1
ATOM 644 C C . SER A 1 86 ? 1.298 -2.080 8.114 1.00 82.06 86 SER A C 1
ATOM 646 O O . SER A 1 86 ? 1.624 -1.220 8.939 1.00 82.06 86 SER A O 1
ATOM 648 N N . THR A 1 87 ? 0.306 -2.951 8.301 1.00 73.38 87 THR A N 1
ATOM 649 C CA . THR A 1 87 ? -0.571 -3.023 9.482 1.00 73.38 87 THR A CA 1
ATOM 650 C C . THR A 1 87 ? -0.016 -3.904 10.585 1.00 73.38 87 THR A C 1
ATOM 652 O O . THR A 1 87 ? 0.708 -4.868 10.253 1.00 73.38 87 THR A O 1
#

Secondary structure (DSSP, 8-state):
--PPPPPP-----------PPPEEETTEEEEEETTEEEEEETTEEEEEEEE-STTEEEEE-TTS-EEEEEPPTT-S-HHHHHHHTT-

Organism: NCBI:txid240840

pLDDT: mean 80.74, std 16.18, range [40.88, 94.06]